Protein AF-A0AAW2USZ7-F1 (afdb_monomer)

Structure (mmCIF, N/CA/C/O backbone):
data_AF-A0AAW2USZ7-F1
#
_entry.id   AF-A0AAW2USZ7-F1
#
loop_
_atom_site.group_PDB
_atom_site.id
_atom_site.type_symbol
_atom_site.label_atom_id
_atom_site.label_alt_id
_atom_site.label_comp_id
_atom_site.label_asym_id
_atom_site.label_entity_id
_atom_site.label_seq_id
_atom_site.pdbx_PDB_ins_code
_atom_site.Cartn_x
_atom_site.Cartn_y
_atom_site.Cartn_z
_atom_site.occupancy
_atom_site.B_iso_or_equiv
_atom_site.auth_seq_id
_atom_site.auth_comp_id
_atom_site.auth_asym_id
_atom_site.auth_atom_id
_atom_site.pdbx_PDB_model_num
ATOM 1 N N . MET A 1 1 ? 4.502 7.042 11.585 1.00 79.38 1 MET A N 1
ATOM 2 C CA . MET A 1 1 ? 3.054 7.303 11.710 1.00 79.38 1 MET A CA 1
ATOM 3 C C . MET A 1 1 ? 2.670 8.506 10.874 1.00 79.38 1 MET A C 1
ATOM 5 O O . MET A 1 1 ? 2.044 8.289 9.854 1.00 79.38 1 MET A O 1
ATOM 9 N N . LYS A 1 2 ? 3.134 9.721 11.210 1.00 83.19 2 LYS A N 1
ATOM 10 C CA . LYS A 1 2 ? 2.806 10.945 10.459 1.00 83.19 2 LYS A CA 1
ATOM 11 C C . LYS A 1 2 ? 3.040 10.834 8.945 1.00 83.19 2 LYS A C 1
ATOM 13 O O . LYS A 1 2 ? 2.106 11.017 8.193 1.00 83.19 2 LYS A O 1
ATOM 18 N N . PHE A 1 3 ? 4.222 10.377 8.524 1.00 83.00 3 PHE A N 1
ATOM 19 C CA . PHE A 1 3 ? 4.525 10.164 7.100 1.00 83.00 3 PHE A CA 1
ATOM 20 C C . PHE A 1 3 ? 3.530 9.238 6.372 1.00 83.00 3 PHE A C 1
ATOM 22 O O . PHE A 1 3 ? 3.181 9.490 5.228 1.00 83.00 3 PHE A O 1
ATOM 29 N N . GLU A 1 4 ? 3.066 8.171 7.033 1.00 82.56 4 GLU A N 1
ATOM 30 C CA . GLU A 1 4 ? 2.089 7.245 6.442 1.00 82.56 4 GLU A CA 1
ATOM 31 C C . GLU A 1 4 ? 0.704 7.901 6.353 1.00 82.56 4 GLU A C 1
ATOM 33 O O . GLU A 1 4 ? 0.040 7.801 5.329 1.00 82.56 4 GLU A O 1
ATOM 38 N N . MET A 1 5 ? 0.291 8.616 7.406 1.00 85.69 5 MET A N 1
ATOM 39 C CA . MET A 1 5 ? -0.995 9.316 7.443 1.00 85.69 5 MET A CA 1
ATOM 40 C C . MET A 1 5 ? -1.053 10.453 6.416 1.00 85.69 5 MET A C 1
ATOM 42 O O . MET A 1 5 ? -2.039 10.583 5.698 1.00 85.69 5 MET A O 1
ATOM 46 N N . ASP A 1 6 ? 0.032 11.221 6.294 1.00 86.81 6 ASP A N 1
ATOM 47 C CA . ASP A 1 6 ? 0.179 12.280 5.295 1.00 86.81 6 ASP A CA 1
ATOM 48 C C . ASP A 1 6 ? 0.121 11.691 3.875 1.00 86.81 6 ASP A C 1
ATOM 50 O O . ASP A 1 6 ? -0.556 12.243 3.012 1.00 86.81 6 ASP A O 1
ATOM 54 N N . SER A 1 7 ? 0.765 10.537 3.640 1.00 83.88 7 SER A N 1
ATOM 55 C CA . SER A 1 7 ? 0.709 9.834 2.350 1.00 83.88 7 SER A CA 1
ATOM 56 C C . SER A 1 7 ? -0.694 9.320 2.015 1.00 83.88 7 SER A C 1
ATOM 58 O O . SER A 1 7 ? -1.082 9.335 0.850 1.00 83.88 7 SER A O 1
ATOM 60 N N . MET A 1 8 ? -1.454 8.845 3.005 1.00 84.56 8 MET A N 1
ATOM 61 C CA . MET A 1 8 ? -2.847 8.431 2.799 1.00 84.56 8 MET A CA 1
ATOM 62 C C . MET A 1 8 ? -3.748 9.633 2.507 1.00 84.56 8 MET A C 1
ATOM 64 O O . MET A 1 8 ? -4.604 9.551 1.628 1.00 84.56 8 MET A O 1
ATOM 68 N N . GLY A 1 9 ? -3.517 10.754 3.195 1.00 84.06 9 GLY A N 1
ATOM 69 C CA . GLY A 1 9 ? -4.220 12.010 2.950 1.00 84.06 9 GLY A CA 1
ATOM 70 C C . GLY A 1 9 ? -3.941 12.575 1.557 1.00 84.06 9 GLY A C 1
ATOM 71 O O . GLY A 1 9 ? -4.877 12.926 0.847 1.00 84.06 9 GLY A O 1
ATOM 72 N N . SER A 1 10 ? -2.677 12.602 1.116 1.00 85.75 10 SER A N 1
ATOM 73 C CA . SER A 1 10 ? -2.318 13.107 -0.218 1.00 85.75 10 SER A CA 1
ATOM 74 C C . SER A 1 10 ? -2.900 12.255 -1.346 1.00 85.75 10 SER A C 1
ATOM 76 O O . SER A 1 10 ? -3.299 12.787 -2.380 1.00 85.75 10 SER A O 1
ATOM 78 N N . ASN A 1 11 ? -2.973 10.940 -1.134 1.00 83.31 11 ASN A N 1
ATOM 79 C CA . ASN A 1 11 ? -3.511 9.992 -2.106 1.00 83.31 11 ASN A CA 1
ATOM 80 C C . ASN A 1 11 ? -5.038 9.827 -2.003 1.00 83.31 11 ASN A C 1
ATOM 82 O O . ASN A 1 11 ? -5.588 9.012 -2.731 1.00 83.31 11 ASN A O 1
ATOM 86 N N . HIS A 1 12 ? -5.717 10.582 -1.127 1.00 83.88 12 HIS A N 1
ATOM 87 C CA . HIS A 1 12 ? -7.174 10.526 -0.935 1.00 83.88 12 HIS A CA 1
ATOM 88 C C . HIS A 1 12 ? -7.699 9.093 -0.721 1.00 83.88 12 HIS A C 1
ATOM 90 O O . HIS A 1 12 ? -8.742 8.714 -1.242 1.00 83.88 12 HIS A O 1
ATOM 96 N N . VAL A 1 13 ? -6.956 8.290 0.050 1.00 82.94 13 VAL A N 1
ATOM 97 C CA . VAL A 1 13 ? -7.190 6.839 0.194 1.00 82.94 13 VAL A CA 1
ATOM 98 C C . VAL A 1 13 ? -8.522 6.525 0.880 1.00 82.94 13 VAL A C 1
ATOM 100 O O . VAL A 1 13 ? -9.115 5.484 0.626 1.00 82.94 13 VAL A O 1
ATOM 103 N N . TRP A 1 14 ? -8.986 7.394 1.778 1.00 85.75 14 TRP A N 1
ATOM 104 C CA . TRP A 1 14 ? -10.221 7.200 2.535 1.00 85.75 14 TRP A CA 1
ATOM 105 C C . TRP A 1 14 ? -10.845 8.545 2.908 1.00 85.75 14 TRP A C 1
ATOM 107 O O . TRP A 1 14 ? -10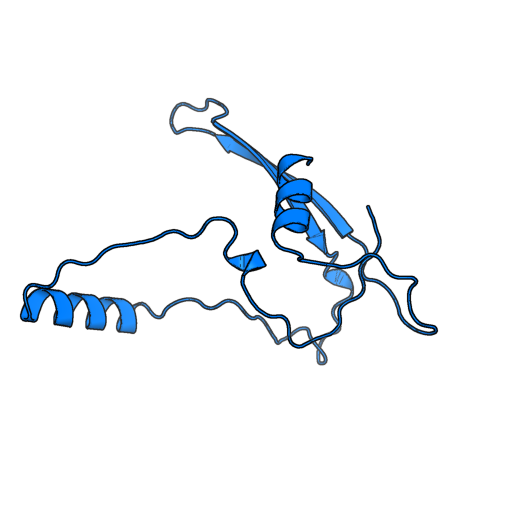.170 9.575 2.949 1.00 85.75 14 TRP A O 1
ATOM 117 N N . THR A 1 15 ? -12.142 8.520 3.214 1.00 86.31 15 THR A N 1
ATOM 118 C CA . THR A 1 15 ? -12.890 9.674 3.728 1.00 86.31 15 THR A CA 1
ATOM 119 C C . THR A 1 15 ? -13.453 9.332 5.101 1.00 86.31 15 THR A C 1
ATOM 121 O O . THR A 1 15 ? -13.945 8.225 5.307 1.00 86.31 15 THR A O 1
ATOM 124 N N . LEU A 1 16 ? -13.366 10.265 6.053 1.00 88.50 16 LEU A N 1
ATOM 125 C CA . LEU A 1 16 ? -13.978 10.082 7.367 1.00 88.50 16 LEU A CA 1
ATOM 126 C C . LEU A 1 16 ? -15.495 10.254 7.246 1.00 88.50 16 LEU A C 1
ATOM 128 O O . LEU A 1 16 ? -15.957 11.319 6.838 1.00 88.50 16 LEU A O 1
ATOM 132 N N . VAL A 1 17 ? -16.250 9.220 7.606 1.00 89.50 17 VAL A N 1
ATOM 133 C CA . VAL A 1 17 ? -17.716 9.206 7.550 1.00 89.50 17 VAL A CA 1
ATOM 134 C C . VAL A 1 17 ? -18.282 8.563 8.811 1.00 89.50 17 VAL A C 1
ATOM 136 O O . VAL A 1 17 ? 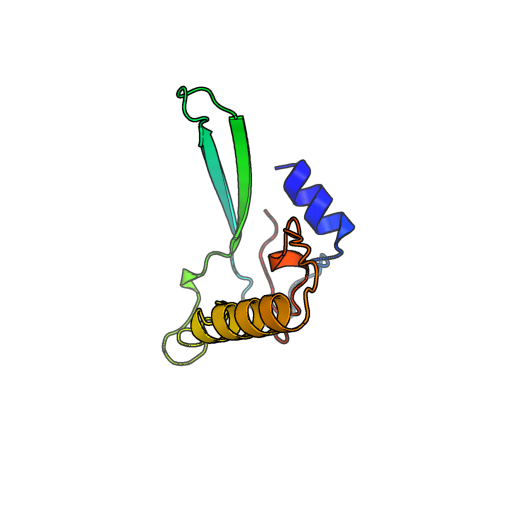-17.639 7.700 9.412 1.00 89.50 17 VAL A O 1
ATOM 139 N N . ASP A 1 18 ? -19.493 8.961 9.196 1.00 87.81 18 ASP A N 1
ATOM 140 C CA . ASP A 1 18 ? -20.246 8.215 10.200 1.00 87.81 18 ASP A CA 1
ATOM 141 C C . ASP A 1 18 ? -20.652 6.851 9.618 1.00 87.81 18 ASP A C 1
ATOM 143 O O . ASP A 1 18 ? -21.118 6.784 8.474 1.00 87.81 18 ASP A O 1
ATOM 147 N N . PRO A 1 19 ? -20.477 5.749 10.367 1.00 82.50 19 PRO A N 1
ATOM 148 C CA . PRO A 1 19 ? -20.773 4.423 9.853 1.00 82.50 19 PRO A CA 1
ATOM 149 C C . PRO A 1 19 ? -22.281 4.279 9.574 1.00 82.50 19 PRO A C 1
ATOM 151 O O . PRO A 1 19 ? -23.099 4.600 10.444 1.00 82.50 19 PRO A O 1
ATOM 154 N N . PRO A 1 20 ? -22.675 3.754 8.398 1.00 85.06 20 PRO A N 1
ATOM 155 C CA . PRO A 1 20 ? -24.072 3.473 8.097 1.00 85.06 20 PRO A CA 1
ATOM 156 C C . PRO A 1 20 ? -24.687 2.493 9.103 1.00 85.06 20 PRO A C 1
ATOM 158 O O . PRO A 1 20 ? -24.015 1.620 9.662 1.00 85.06 20 PRO A O 1
ATOM 161 N N . ILE A 1 21 ? -25.998 2.610 9.317 1.00 86.62 21 ILE A N 1
ATOM 162 C CA . ILE A 1 21 ? -26.731 1.727 10.230 1.00 86.62 21 ILE A CA 1
ATOM 163 C C . ILE A 1 21 ? -26.618 0.278 9.737 1.00 86.62 21 ILE A C 1
ATOM 165 O O . ILE A 1 21 ? -27.029 -0.044 8.627 1.00 86.62 21 ILE A O 1
ATOM 169 N N . GLY A 1 22 ? -26.102 -0.605 10.596 1.00 83.06 22 GLY A N 1
ATOM 170 C CA . GLY A 1 22 ? -25.951 -2.037 10.309 1.00 83.06 22 GLY A CA 1
ATOM 171 C C . GLY A 1 22 ? -24.558 -2.447 9.825 1.00 83.06 22 GLY A C 1
ATOM 172 O O . GLY A 1 22 ? -24.266 -3.644 9.791 1.00 83.06 22 GLY A O 1
ATOM 173 N N . THR A 1 23 ? -23.678 -1.489 9.537 1.00 82.12 23 THR A N 1
ATOM 174 C CA . THR A 1 23 ? -22.286 -1.764 9.177 1.00 82.12 23 THR A CA 1
ATOM 175 C C . THR A 1 23 ? -21.472 -2.148 10.411 1.00 82.12 23 THR A C 1
ATOM 177 O O . THR A 1 23 ? -21.626 -1.573 11.489 1.00 82.12 23 THR A O 1
ATOM 180 N N . ARG A 1 24 ? -20.576 -3.129 10.261 1.00 83.31 24 ARG A N 1
ATOM 181 C CA . ARG A 1 24 ? -19.560 -3.467 11.267 1.00 83.31 24 ARG A CA 1
ATOM 182 C C . ARG A 1 24 ? -18.191 -3.038 10.743 1.00 83.31 24 ARG A C 1
ATOM 184 O O . ARG A 1 24 ? -17.636 -3.771 9.926 1.00 83.31 24 ARG A O 1
ATOM 191 N N . PRO A 1 25 ? -17.660 -1.885 11.180 1.00 85.94 25 PRO A N 1
ATOM 192 C CA . PRO A 1 25 ? -16.348 -1.439 10.745 1.00 85.94 25 PRO A CA 1
ATOM 193 C C . PRO A 1 25 ? -15.259 -2.449 11.117 1.00 85.94 25 PRO A C 1
ATOM 195 O O . PRO A 1 25 ? -15.318 -3.122 12.152 1.00 85.94 25 PRO A O 1
ATOM 198 N N . ILE A 1 26 ? -14.252 -2.558 10.260 1.00 87.25 26 ILE A N 1
ATOM 199 C CA . ILE A 1 26 ? -13.078 -3.388 10.497 1.00 87.25 26 ILE A CA 1
ATOM 200 C C . ILE A 1 26 ? -12.137 -2.614 11.417 1.00 87.25 26 ILE A C 1
ATOM 202 O O . ILE A 1 26 ? -11.715 -1.501 11.111 1.00 87.25 26 ILE A O 1
ATOM 206 N N . GLY A 1 27 ? -11.756 -3.207 12.544 1.00 87.44 27 GLY A N 1
ATOM 207 C CA . GLY A 1 27 ? -10.754 -2.587 13.404 1.00 87.44 27 GLY A CA 1
ATOM 208 C C . GLY A 1 27 ? -9.394 -2.501 12.704 1.00 87.44 27 GLY A C 1
ATOM 209 O O . GLY A 1 27 ? -9.053 -3.332 11.867 1.00 87.44 27 GLY A O 1
ATOM 210 N N . CYS A 1 28 ? -8.548 -1.557 13.095 1.00 88.81 28 CYS A N 1
ATOM 211 C CA . CYS A 1 28 ? -7.207 -1.402 12.528 1.00 88.81 28 CYS A CA 1
ATOM 212 C C . CYS A 1 28 ? -6.123 -1.414 13.613 1.00 88.81 28 CYS A C 1
ATOM 214 O O . CYS A 1 28 ? -6.403 -1.364 14.816 1.00 88.81 28 CYS A O 1
ATOM 216 N N . LYS A 1 29 ? -4.862 -1.585 13.208 1.00 89.44 29 LYS A N 1
ATOM 217 C CA . LYS A 1 29 ? -3.707 -1.478 14.108 1.00 89.44 29 LYS A CA 1
ATOM 218 C C . LYS A 1 29 ? -2.474 -0.957 13.385 1.00 89.44 29 LYS A C 1
ATOM 220 O O . LYS A 1 29 ? -2.262 -1.231 12.204 1.00 89.44 29 LYS A O 1
ATOM 225 N N . TRP A 1 30 ? -1.599 -0.302 14.138 1.00 89.56 30 TRP A N 1
ATOM 226 C CA . TRP A 1 30 ? -0.268 0.040 13.657 1.00 89.56 30 TRP A CA 1
ATOM 227 C C . TRP A 1 30 ? 0.687 -1.149 13.749 1.00 89.56 30 TRP A C 1
ATOM 229 O O . TRP A 1 30 ? 0.803 -1.803 14.787 1.00 89.56 30 TRP A O 1
ATOM 239 N N . VAL A 1 31 ? 1.418 -1.394 12.665 1.00 88.06 31 VAL A N 1
ATOM 240 C CA . VAL A 1 31 ? 2.515 -2.361 12.601 1.00 88.06 31 VAL A CA 1
ATOM 241 C C . VAL A 1 31 ? 3.818 -1.613 12.365 1.00 88.06 31 VAL A C 1
ATOM 243 O O . VAL A 1 31 ? 3.974 -0.889 11.379 1.00 88.06 31 VAL A O 1
ATOM 246 N N . TYR A 1 32 ? 4.778 -1.827 13.259 1.00 88.31 32 TYR A N 1
ATOM 247 C CA . TYR A 1 32 ? 6.098 -1.211 13.192 1.00 88.31 32 TYR A CA 1
ATOM 248 C C . TYR A 1 32 ? 7.134 -2.226 12.728 1.00 88.31 32 TYR A C 1
ATOM 250 O O . TYR A 1 32 ? 7.172 -3.361 13.201 1.00 88.31 32 TYR A O 1
ATOM 258 N N . LYS A 1 33 ? 8.006 -1.815 11.808 1.00 87.81 33 LYS A N 1
ATOM 259 C CA . LYS A 1 33 ? 9.130 -2.625 11.339 1.00 87.81 33 LYS A CA 1
ATOM 260 C C . LYS A 1 33 ? 10.386 -1.775 11.260 1.00 87.81 33 LYS A C 1
ATOM 262 O O . LYS A 1 33 ? 10.399 -0.734 10.607 1.00 87.81 33 LYS A O 1
ATOM 267 N N . ARG A 1 34 ? 11.459 -2.261 11.878 1.00 88.25 34 ARG A N 1
ATOM 268 C CA . ARG A 1 34 ? 12.808 -1.717 11.700 1.00 88.25 34 ARG A CA 1
ATOM 269 C C . ARG A 1 34 ? 13.423 -2.365 10.465 1.00 88.25 34 ARG A C 1
ATOM 271 O O . ARG A 1 34 ? 13.398 -3.590 10.345 1.00 88.25 34 ARG A O 1
ATOM 278 N N . LYS A 1 35 ? 13.905 -1.557 9.524 1.00 83.19 35 LYS A N 1
ATOM 279 C CA . LYS A 1 35 ? 14.765 -2.019 8.434 1.00 83.19 35 LYS A CA 1
ATOM 280 C C . LYS A 1 35 ? 16.205 -1.729 8.825 1.00 83.19 35 LYS A C 1
ATOM 282 O O . LYS A 1 35 ? 16.528 -0.574 9.089 1.00 83.19 35 LYS A O 1
ATOM 287 N N . LEU A 1 36 ? 17.000 -2.787 8.869 1.00 88.81 36 LEU A N 1
ATOM 288 C CA . LEU A 1 36 ? 18.436 -2.721 9.092 1.00 88.81 36 LEU A CA 1
ATOM 289 C C . LEU A 1 36 ? 19.144 -2.648 7.735 1.00 88.81 36 LEU A C 1
ATOM 291 O O . LEU A 1 36 ? 18.628 -3.181 6.747 1.00 88.81 36 LEU A O 1
ATOM 295 N N . GLU A 1 37 ? 20.274 -1.961 7.695 1.00 83.19 37 GLU A N 1
ATOM 296 C CA . GLU A 1 37 ? 21.267 -2.070 6.630 1.00 83.19 37 GLU A CA 1
ATOM 297 C C . GLU A 1 37 ? 22.068 -3.376 6.774 1.00 83.19 37 GLU A C 1
ATOM 299 O O . GLU A 1 37 ? 21.943 -4.109 7.759 1.00 83.19 37 GLU A O 1
ATOM 304 N N . THR A 1 38 ? 22.894 -3.682 5.772 1.00 83.44 38 THR A N 1
ATOM 305 C CA . THR A 1 38 ? 23.754 -4.877 5.745 1.00 83.44 38 THR A CA 1
ATOM 306 C C . THR A 1 38 ? 24.789 -4.898 6.878 1.00 83.44 38 THR A C 1
ATOM 308 O O . THR A 1 38 ? 25.216 -5.970 7.294 1.00 83.44 38 THR A O 1
ATOM 311 N N . ASP A 1 39 ? 25.175 -3.728 7.389 1.00 86.62 39 ASP A N 1
ATOM 312 C CA . ASP A 1 39 ? 26.090 -3.541 8.524 1.00 86.62 39 ASP A CA 1
ATOM 313 C C . ASP A 1 39 ? 25.398 -3.653 9.899 1.00 86.62 39 ASP A C 1
ATOM 315 O O . ASP A 1 39 ? 26.064 -3.631 10.932 1.00 86.62 39 ASP A O 1
ATOM 319 N N . GLY A 1 40 ? 24.072 -3.828 9.923 1.00 80.75 40 GLY A N 1
ATOM 320 C CA . GLY A 1 40 ? 23.277 -3.930 11.145 1.00 80.75 40 GLY A CA 1
ATOM 321 C C . GLY A 1 40 ? 22.756 -2.595 11.682 1.00 80.75 40 GLY A C 1
ATOM 322 O O . GLY A 1 40 ? 21.984 -2.611 12.644 1.00 80.75 40 GLY A O 1
ATOM 323 N N . GLU A 1 41 ? 23.089 -1.462 11.057 1.00 85.81 41 GLU A N 1
ATOM 324 C CA . GLU A 1 41 ? 22.575 -0.148 11.452 1.00 85.81 41 GLU A CA 1
ATOM 325 C C . GLU A 1 41 ? 21.113 0.048 11.039 1.00 85.81 41 GLU A C 1
ATOM 327 O O . GLU A 1 41 ? 20.617 -0.510 10.054 1.00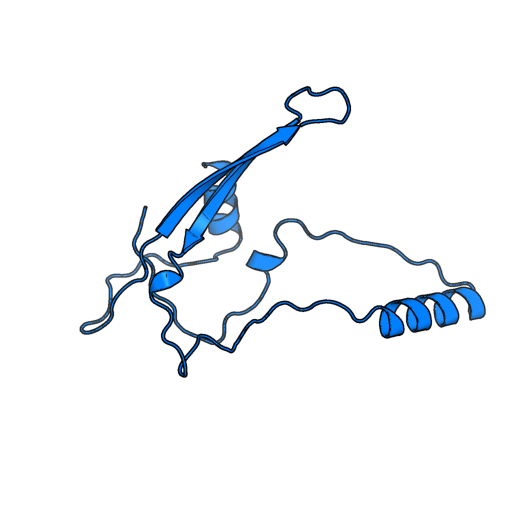 85.81 41 GLU A O 1
ATOM 332 N N . ILE A 1 42 ? 20.369 0.855 11.800 1.00 84.50 42 ILE A N 1
ATOM 333 C CA . ILE A 1 42 ? 18.951 1.090 11.500 1.00 84.50 42 ILE A CA 1
ATOM 334 C C . ILE A 1 42 ? 18.823 2.090 10.347 1.00 84.50 42 ILE A C 1
ATOM 336 O O . ILE A 1 42 ? 18.864 3.300 10.550 1.00 84.50 42 ILE A O 1
ATOM 340 N N . LYS A 1 43 ? 18.532 1.584 9.144 1.00 85.62 43 LYS A N 1
ATOM 341 C CA . LYS A 1 43 ? 18.220 2.407 7.963 1.00 85.62 43 LYS A CA 1
ATOM 342 C C . LYS A 1 43 ? 16.943 3.220 8.130 1.00 85.62 43 LYS A C 1
ATOM 344 O O . LYS A 1 43 ? 16.845 4.375 7.720 1.00 85.62 43 LYS A O 1
ATOM 349 N N . THR A 1 44 ? 15.869 2.564 8.573 1.00 82.44 44 THR A N 1
ATOM 350 C CA . THR A 1 44 ? 14.524 3.155 8.517 1.00 82.44 44 THR A CA 1
ATOM 351 C C . THR A 1 44 ? 13.566 2.492 9.495 1.00 82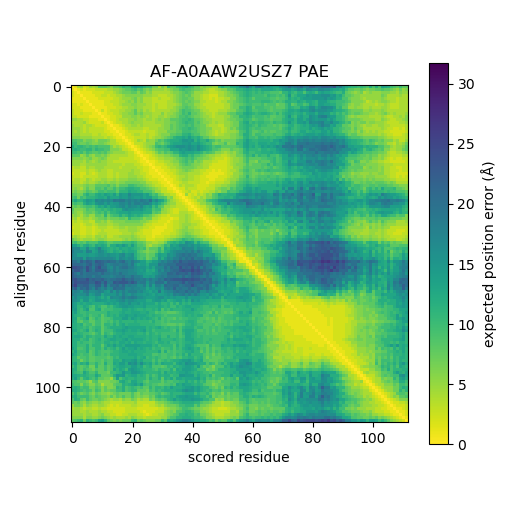.44 44 THR A C 1
ATOM 353 O O . THR A 1 44 ? 13.443 1.265 9.544 1.00 82.44 44 THR A O 1
ATOM 356 N N . PHE A 1 45 ? 12.780 3.314 10.188 1.00 84.50 45 PHE A N 1
ATOM 357 C CA . PHE A 1 45 ? 11.588 2.880 10.911 1.00 84.50 45 PHE A CA 1
ATOM 358 C C . PHE A 1 45 ? 10.368 2.977 9.992 1.00 84.50 45 PHE A C 1
ATOM 360 O O . PHE A 1 45 ? 9.970 4.066 9.583 1.00 84.50 45 PHE A O 1
ATOM 367 N N . LYS A 1 46 ? 9.761 1.838 9.654 1.00 84.50 46 LYS A N 1
ATOM 368 C CA . LYS A 1 46 ? 8.498 1.785 8.910 1.00 84.50 46 LYS A CA 1
ATOM 369 C C . LYS A 1 46 ? 7.336 1.602 9.878 1.00 84.50 46 LYS A C 1
ATOM 371 O O . LYS A 1 46 ? 7.380 0.713 10.724 1.00 84.50 46 LYS A O 1
ATOM 376 N N . ALA A 1 47 ? 6.295 2.408 9.716 1.00 88.00 47 ALA A N 1
ATOM 377 C CA . ALA A 1 47 ? 5.005 2.234 10.373 1.00 88.00 47 ALA A CA 1
ATOM 378 C C . ALA A 1 47 ? 3.956 2.044 9.280 1.00 88.00 47 ALA A C 1
ATOM 380 O O . ALA A 1 47 ? 3.973 2.801 8.316 1.00 88.00 47 ALA A O 1
ATOM 381 N N . ARG A 1 48 ? 3.088 1.047 9.423 1.00 86.56 48 ARG A N 1
ATOM 382 C CA . ARG A 1 48 ? 1.973 0.798 8.503 1.00 86.56 48 ARG A CA 1
ATOM 383 C C . ARG A 1 48 ? 0.684 0.679 9.283 1.00 86.56 48 ARG A C 1
ATOM 385 O O . ARG A 1 48 ? 0.682 0.030 10.332 1.00 86.56 48 ARG A O 1
ATOM 392 N N . LEU A 1 49 ? -0.377 1.273 8.759 1.00 86.69 49 LEU A N 1
ATOM 393 C CA . LEU A 1 49 ? -1.722 1.036 9.252 1.00 86.69 49 LEU A CA 1
ATOM 394 C C . LEU A 1 49 ? -2.279 -0.199 8.546 1.00 86.69 49 L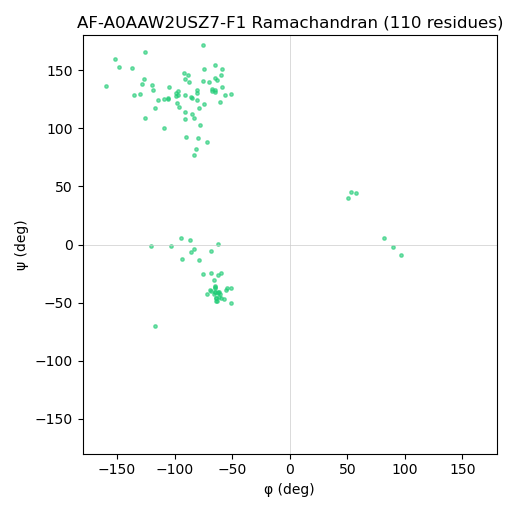EU A C 1
ATOM 396 O O . LEU A 1 49 ? -2.206 -0.294 7.325 1.00 86.69 49 LEU A O 1
ATOM 400 N N . VAL A 1 50 ? -2.753 -1.176 9.314 1.00 84.94 50 VAL A N 1
ATOM 401 C CA . VAL A 1 50 ? -3.207 -2.463 8.778 1.00 84.94 50 VAL A CA 1
ATOM 402 C C . VAL A 1 50 ? -4.583 -2.788 9.345 1.00 84.94 50 VAL A C 1
ATOM 404 O O . VAL A 1 50 ? -4.776 -2.747 10.565 1.00 84.94 50 VAL A O 1
ATOM 407 N N . ALA A 1 51 ? -5.521 -3.135 8.463 1.00 85.94 51 ALA A N 1
ATOM 408 C CA . ALA A 1 51 ? -6.831 -3.644 8.842 1.00 85.94 51 ALA A CA 1
ATOM 409 C C . ALA A 1 51 ? -6.700 -5.001 9.554 1.00 85.94 51 ALA A C 1
ATOM 411 O O . ALA A 1 51 ? -5.843 -5.835 9.243 1.00 85.94 51 ALA A O 1
ATOM 412 N N . LYS A 1 52 ? -7.542 -5.236 10.553 1.00 84.56 52 LYS A N 1
ATOM 413 C CA . LYS A 1 52 ? -7.569 -6.482 11.312 1.00 84.56 52 LYS A CA 1
ATOM 414 C C . LYS A 1 52 ? -8.362 -7.539 10.537 1.00 84.56 52 LYS A C 1
ATOM 416 O O . LYS A 1 52 ? -9.521 -7.790 10.831 1.00 84.56 52 LYS A O 1
ATOM 421 N N . GLY A 1 53 ? -7.700 -8.196 9.585 1.00 72.44 53 GLY A N 1
ATOM 422 C CA . GLY A 1 53 ? -8.310 -9.163 8.657 1.00 72.44 53 GLY A CA 1
ATOM 423 C C . GLY A 1 53 ? -8.936 -10.427 9.270 1.00 72.44 53 GLY A C 1
ATOM 424 O O . GLY A 1 53 ? -9.487 -11.235 8.539 1.00 72.44 53 GLY A O 1
ATOM 425 N N . TYR A 1 54 ? -8.920 -10.614 10.596 1.00 68.06 54 TYR A N 1
ATOM 426 C CA . TYR A 1 54 ? -9.612 -11.741 11.244 1.00 68.06 54 TYR A CA 1
ATOM 427 C C . TYR A 1 54 ? -11.147 -11.646 11.160 1.00 68.06 54 TYR A C 1
ATOM 429 O O . TYR A 1 54 ? -11.844 -12.550 11.615 1.00 68.06 54 TYR A O 1
ATOM 437 N N . THR A 1 55 ? -11.683 -10.540 10.640 1.00 64.75 55 THR A N 1
ATOM 438 C CA . THR A 1 55 ? -13.109 -10.376 10.342 1.00 64.75 55 THR A CA 1
ATOM 439 C C . THR A 1 55 ? -13.53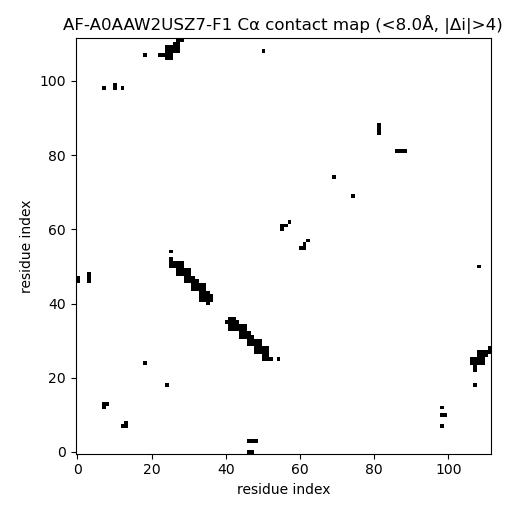0 -11.050 9.034 1.00 64.75 55 THR A C 1
ATOM 441 O O . THR A 1 55 ? -14.732 -11.214 8.830 1.00 64.75 55 THR A O 1
ATOM 444 N N . GLN A 1 56 ? -12.578 -11.466 8.186 1.00 64.69 56 GLN A N 1
ATOM 445 C CA . GLN A 1 56 ? -12.857 -12.178 6.937 1.00 64.69 56 GLN A CA 1
ATOM 446 C C . GLN A 1 56 ? -13.483 -13.545 7.224 1.00 64.69 56 GLN A C 1
ATOM 448 O O . GLN A 1 56 ? -12.997 -14.313 8.061 1.00 64.69 56 GLN A O 1
ATOM 453 N N . ARG A 1 57 ? -14.582 -13.853 6.529 1.00 62.22 57 ARG A N 1
ATOM 454 C CA . ARG A 1 57 ? -15.317 -15.114 6.696 1.00 62.22 57 ARG A CA 1
ATOM 455 C C . ARG A 1 57 ? -14.924 -16.120 5.608 1.00 62.22 57 ARG A C 1
ATOM 457 O O . ARG A 1 57 ? -15.033 -15.784 4.426 1.00 62.22 57 ARG A O 1
ATOM 464 N N . PRO A 1 58 ? -14.528 -17.355 5.976 1.00 56.97 58 PRO A N 1
ATOM 465 C CA . PRO A 1 58 ? -14.361 -18.451 5.022 1.00 56.97 58 PRO A CA 1
ATOM 466 C C . PRO A 1 58 ? -15.610 -18.624 4.144 1.00 56.97 58 PRO A C 1
ATOM 468 O O . PRO A 1 58 ? -16.718 -18.684 4.675 1.00 56.97 58 PRO A O 1
ATOM 471 N N . GLY A 1 59 ? -15.432 -18.685 2.820 1.00 59.75 59 GLY A N 1
ATOM 472 C CA . GLY A 1 59 ? -16.526 -18.836 1.847 1.00 59.75 59 GLY A CA 1
ATOM 473 C C . GLY A 1 59 ? -17.281 -17.554 1.466 1.00 59.75 59 GLY A C 1
ATOM 474 O O . GLY A 1 59 ? -18.277 -17.652 0.756 1.00 59.75 59 GLY A O 1
ATOM 475 N N . VAL A 1 60 ? -16.838 -16.380 1.935 1.00 66.38 60 VAL A N 1
ATOM 476 C CA . VAL A 1 60 ? -17.342 -15.070 1.478 1.00 66.38 60 VAL A CA 1
ATOM 477 C C . VAL A 1 60 ? -16.208 -14.290 0.809 1.00 66.38 60 VAL A C 1
ATOM 479 O O . VAL A 1 60 ? -16.179 -14.202 -0.406 1.00 66.38 60 VAL A O 1
ATOM 482 N N . GLU A 1 61 ? -15.223 -13.835 1.590 1.00 58.41 61 GLU A N 1
ATOM 483 C CA . GLU A 1 61 ? -14.114 -12.967 1.128 1.00 58.41 61 GLU A CA 1
ATOM 484 C C . GLU A 1 61 ? -12.730 -13.612 1.355 1.00 58.41 61 GLU A C 1
ATOM 486 O O . GLU A 1 61 ? -11.688 -13.033 1.072 1.00 58.41 61 GLU A O 1
ATOM 491 N N . PHE A 1 62 ? -12.686 -14.811 1.946 1.00 56.88 62 PHE A N 1
ATOM 492 C CA . PHE A 1 62 ? -11.437 -15.425 2.418 1.00 56.88 62 PHE A CA 1
ATOM 493 C C . PHE A 1 62 ? -10.558 -16.004 1.298 1.00 56.88 62 PHE A C 1
ATOM 495 O O . PHE A 1 62 ? -9.351 -16.146 1.481 1.00 56.88 62 PHE A O 1
ATOM 502 N N . GLU A 1 63 ? -11.144 -16.375 0.157 1.00 54.41 63 GLU A N 1
ATOM 503 C CA . GLU A 1 63 ? -10.408 -16.977 -0.968 1.00 54.41 63 GLU A CA 1
ATOM 504 C C . GLU A 1 63 ? -9.952 -15.943 -2.009 1.00 54.41 63 GLU A C 1
ATOM 506 O O . GLU A 1 63 ? -9.086 -16.234 -2.836 1.00 54.41 63 GLU A O 1
ATOM 511 N N . GLU A 1 64 ? -10.457 -14.712 -1.933 1.00 55.75 64 GLU A N 1
ATOM 512 C CA . GLU A 1 64 ? -10.104 -13.627 -2.845 1.00 55.75 64 GLU A CA 1
ATOM 513 C C . GLU A 1 64 ? -8.800 -12.949 -2.406 1.00 55.75 64 GLU A C 1
ATOM 515 O O . GLU A 1 64 ? -8.756 -11.883 -1.797 1.00 55.75 64 GLU A O 1
ATOM 520 N N . THR A 1 65 ? -7.676 -13.609 -2.692 1.00 52.59 65 THR A N 1
ATOM 521 C CA . THR A 1 65 ? -6.347 -13.025 -2.471 1.00 52.59 65 THR A CA 1
ATOM 522 C C . THR A 1 65 ? -5.892 -12.274 -3.721 1.00 52.59 65 THR A C 1
ATOM 524 O O . THR A 1 65 ? -5.254 -12.845 -4.607 1.00 52.59 65 THR A O 1
ATOM 527 N N . TYR A 1 66 ? -6.170 -10.971 -3.784 1.00 54.03 66 TYR A N 1
ATOM 528 C CA . TYR A 1 66 ? -5.649 -10.096 -4.836 1.00 54.03 66 TYR A CA 1
ATOM 529 C C . TYR A 1 66 ? -4.202 -9.694 -4.526 1.00 54.03 66 TYR A C 1
ATOM 531 O O . TYR A 1 66 ? -3.918 -8.716 -3.837 1.00 54.03 66 TYR A O 1
ATOM 539 N N . SER A 1 67 ? -3.247 -10.472 -5.032 1.00 57.53 67 SER A N 1
ATOM 540 C CA . SER A 1 67 ? -1.867 -10.010 -5.175 1.00 57.53 67 SER A CA 1
ATOM 541 C C . SER A 1 67 ? -1.441 -10.198 -6.628 1.00 57.53 67 SER A C 1
ATOM 543 O O . SER A 1 67 ? -1.264 -11.341 -7.060 1.00 57.53 67 SER A O 1
ATOM 545 N N . PRO A 1 68 ? -1.280 -9.113 -7.408 1.00 57.59 68 PRO A N 1
ATOM 546 C CA . PRO A 1 68 ? -0.810 -9.213 -8.780 1.00 57.59 68 PRO A CA 1
ATOM 547 C C . PRO A 1 68 ? 0.680 -9.567 -8.771 1.00 57.59 68 PRO A C 1
ATOM 549 O O . PRO A 1 68 ? 1.558 -8.706 -8.768 1.00 57.59 68 PRO A O 1
ATOM 552 N N . MET A 1 69 ? 0.987 -10.862 -8.738 1.00 65.31 69 MET A N 1
ATOM 553 C CA . MET A 1 69 ? 2.340 -11.344 -8.974 1.00 65.31 69 MET A CA 1
ATOM 554 C C . MET A 1 69 ? 2.535 -11.484 -10.482 1.00 65.31 69 MET A C 1
ATOM 556 O O . MET A 1 69 ? 1.907 -12.325 -11.126 1.00 65.31 69 MET A O 1
ATOM 560 N N . ALA A 1 70 ? 3.402 -10.650 -11.057 1.00 75.31 70 ALA A N 1
ATOM 561 C CA . ALA A 1 70 ? 3.784 -10.792 -12.455 1.00 75.31 70 ALA A CA 1
ATOM 562 C C . ALA A 1 70 ? 4.351 -12.200 -12.696 1.00 75.31 70 ALA A C 1
ATOM 564 O O . ALA A 1 70 ? 5.246 -12.647 -11.975 1.00 75.31 70 ALA A O 1
ATOM 565 N N . MET A 1 71 ? 3.837 -12.899 -13.713 1.00 85.31 71 MET A N 1
ATOM 566 C CA . MET A 1 71 ? 4.357 -14.218 -14.068 1.00 85.31 71 MET A CA 1
ATOM 567 C C . MET A 1 71 ? 5.782 -14.088 -14.607 1.00 85.31 71 MET A C 1
ATOM 569 O O . MET A 1 71 ? 6.061 -13.302 -15.517 1.00 85.31 71 MET A O 1
ATOM 573 N N . ASP A 1 72 ? 6.673 -14.923 -14.087 1.00 86.50 72 ASP A N 1
ATOM 574 C CA . ASP A 1 72 ? 8.071 -15.030 -14.500 1.00 86.50 72 ASP A CA 1
ATOM 575 C C . ASP A 1 72 ? 8.222 -15.280 -16.011 1.00 86.50 72 ASP A C 1
ATOM 577 O O . ASP A 1 72 ? 9.099 -14.703 -16.658 1.00 86.50 72 ASP A O 1
ATOM 581 N N . LYS A 1 73 ? 7.325 -16.080 -16.597 1.00 91.69 73 LYS A N 1
ATOM 582 C CA . LYS A 1 73 ? 7.256 -16.323 -18.047 1.00 91.69 73 LYS A CA 1
ATOM 583 C C . LYS A 1 73 ? 7.031 -15.036 -18.840 1.00 91.69 73 LYS A C 1
ATOM 585 O O . LYS A 1 73 ? 7.736 -14.807 -19.819 1.00 91.69 73 LYS A O 1
ATOM 590 N N . SER A 1 74 ? 6.101 -14.186 -18.408 1.00 91.25 74 SER A N 1
ATOM 591 C CA . SER A 1 74 ? 5.787 -12.926 -19.092 1.00 91.25 74 SER A CA 1
ATOM 592 C C . SER A 1 74 ? 6.968 -11.959 -19.054 1.00 91.25 74 SER A C 1
ATOM 594 O O . SER A 1 74 ? 7.297 -11.357 -20.073 1.00 91.25 74 SER A O 1
ATOM 596 N N . ILE A 1 75 ? 7.665 -11.874 -17.914 1.00 91.44 75 ILE A N 1
ATOM 597 C CA . ILE A 1 75 ? 8.877 -11.051 -17.782 1.00 91.44 75 ILE A CA 1
ATOM 598 C C . ILE A 1 75 ? 9.964 -11.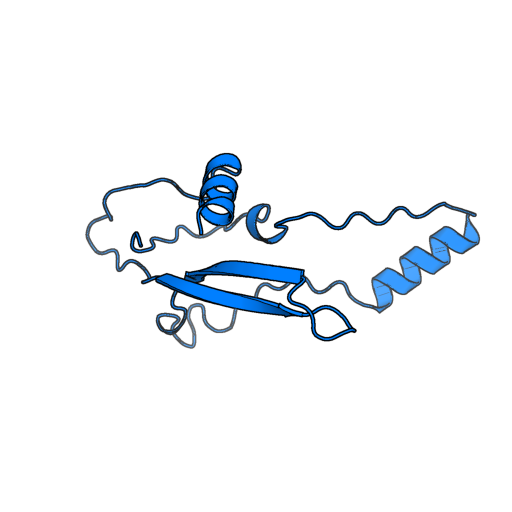547 -18.744 1.00 91.44 75 ILE A C 1
ATOM 600 O O . ILE A 1 75 ? 10.561 -10.748 -19.459 1.00 91.44 75 ILE A O 1
ATOM 604 N N . ARG A 1 76 ? 10.199 -12.864 -18.825 1.00 94.38 76 ARG A N 1
ATOM 605 C CA . ARG A 1 76 ? 11.195 -13.438 -19.751 1.00 94.38 76 ARG A CA 1
ATOM 606 C C . ARG A 1 76 ? 10.872 -13.149 -21.216 1.00 94.38 76 ARG A C 1
ATOM 608 O O . ARG A 1 76 ? 11.785 -12.842 -21.974 1.00 94.38 76 ARG A O 1
ATOM 615 N N . ILE A 1 77 ? 9.598 -13.233 -21.604 1.00 95.44 77 ILE A N 1
ATOM 616 C CA . ILE A 1 77 ? 9.155 -12.906 -22.968 1.00 95.44 77 ILE A CA 1
ATOM 617 C C . ILE A 1 77 ? 9.407 -11.424 -23.266 1.00 95.44 77 ILE A C 1
ATOM 619 O O . ILE A 1 77 ? 9.983 -11.111 -24.304 1.00 95.44 77 ILE A O 1
ATOM 623 N N . LEU A 1 78 ? 9.044 -10.524 -22.346 1.00 94.69 78 LEU A N 1
ATOM 624 C CA . LEU A 1 78 ? 9.295 -9.087 -22.489 1.00 94.69 78 LEU A CA 1
ATOM 625 C C . LEU A 1 78 ? 10.792 -8.792 -22.682 1.00 94.69 78 LEU A C 1
ATOM 627 O O . LEU A 1 78 ? 11.159 -8.068 -23.604 1.00 94.69 78 LEU A O 1
ATOM 631 N N . LEU A 1 79 ? 11.652 -9.397 -21.855 1.00 95.50 79 LEU A N 1
ATOM 632 C CA . LEU A 1 79 ? 13.108 -9.255 -21.961 1.00 95.50 79 LEU A CA 1
ATOM 633 C C . LEU A 1 79 ? 13.646 -9.797 -23.294 1.00 95.50 79 LEU A C 1
ATOM 635 O O . LEU A 1 79 ? 14.515 -9.173 -23.895 1.00 95.50 79 LEU A O 1
ATOM 639 N N . ALA A 1 80 ? 13.128 -10.933 -23.773 1.00 96.62 80 ALA A N 1
ATOM 640 C CA . ALA A 1 80 ? 13.541 -11.516 -25.049 1.00 96.62 80 ALA A CA 1
ATOM 641 C C . ALA A 1 80 ? 13.169 -10.620 -26.241 1.00 96.62 80 ALA A C 1
ATOM 643 O O . ALA A 1 80 ? 13.979 -10.442 -27.148 1.00 96.62 80 ALA A O 1
ATOM 644 N N . ILE A 1 81 ? 11.973 -10.024 -26.220 1.00 96.69 81 ILE A N 1
ATOM 645 C CA . ILE A 1 81 ? 11.530 -9.057 -27.234 1.00 96.69 81 ILE A CA 1
ATOM 646 C C . ILE A 1 81 ? 12.428 -7.820 -27.201 1.00 96.69 81 ILE A C 1
ATOM 648 O O . ILE A 1 81 ? 12.926 -7.403 -28.243 1.00 96.69 81 ILE A O 1
ATOM 652 N N . ALA A 1 82 ? 12.678 -7.261 -26.016 1.00 97.12 82 ALA A N 1
ATOM 653 C CA . ALA A 1 82 ? 13.533 -6.089 -25.884 1.00 97.12 82 ALA A CA 1
ATOM 654 C C . ALA A 1 82 ? 14.956 -6.354 -26.391 1.00 97.12 82 ALA A C 1
ATOM 656 O O . ALA A 1 82 ? 15.488 -5.547 -27.141 1.00 97.12 82 ALA A O 1
ATOM 657 N N . ALA A 1 83 ? 15.539 -7.512 -26.069 1.00 96.94 83 ALA A N 1
ATOM 658 C CA . ALA A 1 83 ? 16.858 -7.893 -26.567 1.00 96.94 83 ALA A CA 1
ATOM 659 C C . ALA A 1 83 ? 16.884 -8.096 -28.093 1.00 96.94 83 ALA A C 1
ATOM 661 O O . ALA A 1 83 ? 17.871 -7.758 -28.736 1.00 96.94 83 ALA A O 1
ATOM 662 N N . TRP A 1 84 ? 15.811 -8.640 -28.680 1.00 97.44 84 TRP A N 1
ATOM 663 C CA . TRP A 1 84 ? 15.720 -8.851 -30.129 1.00 97.44 84 TRP A CA 1
ATOM 664 C C . TRP A 1 84 ? 15.640 -7.537 -30.914 1.00 97.44 84 TRP A C 1
ATOM 666 O O . TRP A 1 84 ? 16.243 -7.416 -31.977 1.00 97.44 84 TRP A O 1
ATOM 676 N N . TYR A 1 85 ? 14.893 -6.563 -30.395 1.00 97.19 85 TYR A N 1
ATOM 677 C CA . TYR A 1 85 ? 14.701 -5.261 -31.036 1.00 97.19 85 TYR A CA 1
ATOM 678 C C . TYR A 1 85 ? 15.672 -4.176 -30.546 1.00 97.19 85 TYR A C 1
ATOM 680 O O . TYR A 1 85 ? 15.531 -3.027 -30.957 1.00 97.19 85 TYR A O 1
ATOM 688 N N . ASP A 1 86 ? 16.640 -4.537 -29.698 1.00 95.69 86 ASP A N 1
ATOM 689 C CA . ASP A 1 86 ? 17.597 -3.620 -29.063 1.00 95.69 86 ASP A CA 1
ATOM 690 C C . ASP A 1 86 ? 16.909 -2.451 -28.328 1.00 95.69 86 ASP A C 1
ATOM 692 O O . ASP A 1 86 ? 17.253 -1.279 -28.466 1.00 95.69 86 ASP A O 1
ATOM 696 N N . TYR A 1 87 ? 15.859 -2.772 -27.568 1.00 97.38 87 TYR A N 1
ATOM 697 C CA . TYR A 1 87 ? 15.115 -1.803 -26.771 1.00 97.38 87 TYR A CA 1
ATOM 698 C C . TYR A 1 87 ? 15.722 -1.619 -25.387 1.00 97.38 87 TYR A C 1
ATOM 700 O O . TYR A 1 87 ? 16.068 -2.574 -24.691 1.00 97.38 87 TYR A O 1
ATOM 708 N N . GLU A 1 88 ? 15.735 -0.367 -24.943 1.00 94.38 88 GLU A N 1
ATOM 709 C CA . GLU A 1 88 ? 16.076 -0.014 -23.575 1.00 94.38 88 GLU A CA 1
ATOM 710 C C . GLU A 1 88 ? 14.869 -0.220 -22.650 1.00 94.38 88 GLU A C 1
ATOM 712 O O . GLU A 1 88 ? 13.757 0.236 -22.929 1.00 94.38 88 GLU A O 1
ATOM 717 N N . ILE A 1 89 ? 15.086 -0.911 -21.529 1.00 93.19 89 ILE A N 1
ATOM 718 C CA . ILE A 1 89 ? 14.053 -1.148 -20.520 1.00 93.19 89 ILE A CA 1
ATOM 719 C C . ILE A 1 89 ? 14.318 -0.259 -19.316 1.00 93.19 89 ILE A C 1
ATOM 721 O O . ILE A 1 89 ? 15.369 -0.336 -18.683 1.00 93.19 89 ILE A O 1
ATOM 725 N N . TRP A 1 90 ? 13.300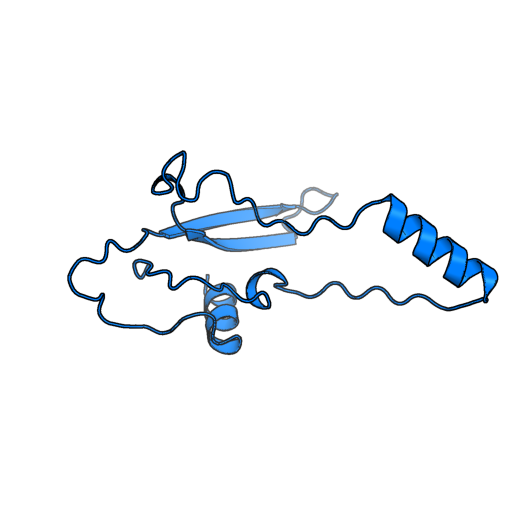 0.505 -18.941 1.00 91.06 90 TRP A N 1
ATOM 726 C CA . TRP A 1 90 ? 13.308 1.333 -17.747 1.00 91.06 90 TRP A CA 1
ATOM 727 C C . TRP A 1 90 ? 12.432 0.688 -16.673 1.00 91.06 90 TRP A C 1
ATOM 729 O O . TRP A 1 90 ? 11.259 0.397 -16.904 1.00 91.06 90 TRP A O 1
ATOM 739 N N . GLN A 1 91 ? 12.998 0.454 -15.488 1.00 87.44 91 GLN A N 1
ATOM 740 C CA . GLN A 1 91 ? 12.250 -0.042 -14.335 1.00 87.44 91 GLN A CA 1
ATOM 741 C C . GLN A 1 91 ? 11.847 1.127 -13.432 1.00 87.44 91 GLN A C 1
ATOM 743 O O . GLN A 1 91 ? 12.696 1.903 -12.996 1.00 87.44 91 GLN A O 1
ATOM 748 N N . MET A 1 92 ? 10.561 1.210 -13.094 1.00 84.19 92 MET A N 1
ATOM 749 C CA . MET A 1 92 ? 10.042 2.157 -12.110 1.00 84.19 92 MET A CA 1
ATOM 750 C C . MET A 1 92 ? 9.452 1.392 -10.925 1.00 84.19 92 MET A C 1
ATOM 752 O O . MET A 1 92 ? 8.486 0.650 -11.079 1.00 84.19 92 MET A O 1
ATOM 756 N N . ASP A 1 93 ? 10.030 1.579 -9.738 1.00 80.75 93 ASP A N 1
ATOM 757 C CA . ASP A 1 93 ? 9.432 1.125 -8.479 1.00 80.75 93 ASP A CA 1
ATOM 758 C C . ASP A 1 93 ? 8.561 2.249 -7.910 1.00 80.75 93 ASP A C 1
ATOM 760 O O . ASP A 1 93 ? 9.058 3.288 -7.458 1.00 80.75 93 ASP A O 1
ATOM 764 N N . VAL A 1 94 ? 7.243 2.068 -7.976 1.00 74.50 94 VAL A N 1
ATOM 765 C CA . VAL A 1 94 ? 6.283 3.057 -7.487 1.00 74.50 94 VAL A CA 1
ATOM 766 C C . VAL A 1 94 ? 6.187 2.944 -5.970 1.00 74.50 94 VAL A C 1
ATOM 768 O O . VAL A 1 94 ? 5.753 1.933 -5.408 1.00 74.50 94 VAL A O 1
ATOM 771 N N . LYS A 1 95 ? 6.555 4.023 -5.272 1.00 73.19 95 LYS A N 1
ATOM 772 C CA . LYS A 1 95 ? 6.317 4.119 -3.830 1.00 73.19 95 LYS A CA 1
ATOM 773 C C . LYS A 1 95 ? 4.818 3.997 -3.573 1.00 73.19 95 LYS A C 1
ATOM 775 O O . LYS A 1 95 ? 4.018 4.633 -4.247 1.00 73.19 95 LYS A O 1
ATOM 780 N N . THR A 1 96 ? 4.455 3.195 -2.573 1.00 66.94 96 THR A N 1
ATOM 781 C CA . THR A 1 96 ? 3.055 2.980 -2.169 1.00 66.94 96 THR A CA 1
ATOM 782 C C . THR A 1 96 ? 2.150 2.457 -3.295 1.00 66.94 96 THR A C 1
ATOM 784 O O . THR A 1 96 ? 1.025 2.915 -3.438 1.00 66.94 96 THR A O 1
ATOM 787 N N . ALA A 1 97 ? 2.610 1.468 -4.072 1.00 65.31 97 ALA A N 1
ATOM 788 C CA . ALA A 1 97 ? 1.806 0.833 -5.126 1.00 65.31 97 ALA A CA 1
ATOM 789 C C . ALA A 1 97 ? 0.416 0.362 -4.642 1.00 65.31 97 ALA A C 1
ATOM 791 O O . ALA A 1 97 ? -0.566 0.579 -5.335 1.00 65.31 97 ALA A O 1
ATOM 792 N N . PHE A 1 98 ? 0.312 -0.157 -3.411 1.00 64.94 98 PHE A N 1
ATOM 793 C CA . PHE A 1 98 ? -0.968 -0.548 -2.796 1.00 64.94 98 PHE A CA 1
ATOM 794 C C . PHE A 1 98 ? -1.987 0.593 -2.651 1.00 64.94 98 PHE A C 1
ATOM 796 O O . PHE A 1 98 ? -3.171 0.323 -2.541 1.00 64.94 98 PHE A O 1
ATOM 803 N N . LEU A 1 99 ? -1.540 1.852 -2.601 1.00 68.38 99 LEU A N 1
ATOM 804 C CA . LEU A 1 99 ? -2.435 3.012 -2.500 1.00 68.38 99 LEU A CA 1
ATOM 805 C C . LEU A 1 99 ? -2.930 3.500 -3.868 1.00 68.38 99 LEU A C 1
ATOM 807 O O . LEU A 1 99 ? -3.722 4.430 -3.915 1.00 68.38 99 LEU A O 1
ATOM 811 N N . ASN A 1 100 ? -2.417 2.934 -4.963 1.00 69.06 100 ASN A N 1
ATOM 812 C CA . ASN A 1 100 ? -2.803 3.298 -6.327 1.00 69.06 100 ASN A CA 1
ATOM 813 C C . ASN A 1 100 ? -3.747 2.268 -6.959 1.00 69.06 100 ASN A C 1
ATOM 815 O O . ASN A 1 100 ? -4.133 2.439 -8.112 1.00 69.06 100 ASN A O 1
ATOM 819 N N . ASP A 1 101 ? -4.071 1.194 -6.240 1.00 68.12 101 ASP A N 1
ATOM 820 C CA . ASP A 1 101 ? -5.004 0.181 -6.714 1.00 68.12 101 ASP A CA 1
ATOM 821 C C . ASP A 1 101 ? -6.435 0.563 -6.329 1.00 68.12 101 ASP A C 1
ATOM 823 O O . ASP A 1 101 ? -6.658 1.181 -5.282 1.00 68.12 101 ASP A O 1
ATOM 827 N N . PHE A 1 102 ? -7.396 0.224 -7.183 1.00 69.44 102 PHE A N 1
ATOM 828 C CA . PHE A 1 102 ? -8.802 0.518 -6.930 1.00 69.44 102 PHE A CA 1
ATOM 829 C C . PHE A 1 102 ? -9.439 -0.665 -6.206 1.00 69.44 102 PHE A C 1
ATOM 831 O O . PHE A 1 102 ? -9.334 -1.803 -6.653 1.00 69.44 102 PHE A O 1
ATOM 838 N N . VAL A 1 103 ? -10.116 -0.393 -5.094 1.00 72.00 103 VAL A N 1
ATOM 839 C CA . VAL A 1 103 ? -10.926 -1.396 -4.402 1.00 72.00 103 VAL A CA 1
ATOM 840 C C . VAL A 1 103 ? -12.363 -1.213 -4.877 1.00 72.00 103 VAL A C 1
ATOM 842 O O . VAL A 1 103 ? -12.930 -0.138 -4.703 1.00 72.00 103 VAL A O 1
ATOM 845 N N . GLU A 1 104 ? -12.936 -2.234 -5.517 1.00 72.88 104 GLU A N 1
ATOM 846 C CA . GLU A 1 104 ? -14.327 -2.190 -5.999 1.00 72.88 104 GLU A CA 1
ATOM 847 C C . GLU A 1 104 ? -15.345 -2.187 -4.846 1.00 72.88 104 GLU A C 1
ATOM 849 O O . GLU A 1 104 ? -16.465 -1.701 -4.995 1.00 72.88 104 GLU A O 1
ATOM 854 N N . GLU A 1 105 ? -14.944 -2.705 -3.686 1.00 77.19 105 GLU A N 1
ATOM 855 C CA . GLU A 1 105 ? -15.786 -2.863 -2.506 1.00 77.19 105 GLU A CA 1
ATOM 856 C C . GLU A 1 105 ? -15.737 -1.648 -1.573 1.00 77.19 105 GLU A C 1
ATOM 858 O O . GLU A 1 105 ? -14.686 -1.054 -1.319 1.00 77.19 105 GLU A O 1
ATOM 863 N N . GLU A 1 106 ? -16.886 -1.312 -0.982 1.00 81.19 106 GLU A N 1
ATOM 864 C CA . GLU A 1 106 ? -16.971 -0.278 0.046 1.00 81.19 106 GLU A CA 1
ATOM 865 C C . GLU A 1 106 ? -16.611 -0.864 1.420 1.00 81.19 106 GLU A C 1
ATOM 867 O O . GLU A 1 106 ? -17.365 -1.638 2.015 1.00 81.19 106 GLU A O 1
ATOM 872 N N . ILE A 1 107 ? -15.440 -0.486 1.937 1.00 82.94 107 ILE A N 1
ATOM 873 C CA . ILE A 1 107 ? -14.910 -0.993 3.206 1.00 82.94 107 ILE A CA 1
ATOM 874 C C . ILE A 1 107 ? -14.953 0.107 4.268 1.00 82.94 107 ILE A C 1
ATOM 876 O O . ILE A 1 107 ? -14.351 1.169 4.115 1.00 82.94 107 ILE A O 1
ATOM 880 N N . PHE A 1 108 ? -15.591 -0.186 5.401 1.00 86.56 108 PHE A N 1
ATOM 881 C CA . PHE A 1 108 ? -15.592 0.688 6.574 1.00 86.56 108 PHE A CA 1
ATOM 882 C C . PHE A 1 108 ? -14.555 0.211 7.587 1.00 86.56 108 PHE A C 1
ATOM 884 O O . PHE A 1 108 ? -14.523 -0.967 7.949 1.00 86.56 108 PHE A O 1
ATOM 891 N N . MET A 1 109 ? -13.718 1.125 8.074 1.00 87.69 109 MET A N 1
ATOM 892 C CA . MET A 1 109 ? -12.660 0.837 9.043 1.00 87.69 109 MET A CA 1
ATOM 893 C C . MET A 1 109 ? -12.778 1.775 10.245 1.00 87.69 109 MET A C 1
ATOM 895 O O . MET A 1 109 ? -13.091 2.952 10.076 1.00 87.69 109 MET A O 1
ATOM 899 N N . ASP A 1 110 ? -12.504 1.272 11.450 1.00 87.50 110 ASP A N 1
ATOM 900 C CA . ASP A 1 110 ? -12.417 2.122 12.640 1.00 87.50 110 ASP A CA 1
ATOM 901 C C . ASP A 1 110 ? -11.266 3.127 12.494 1.00 87.50 110 ASP A C 1
ATOM 903 O O . ASP A 1 110 ? -10.178 2.787 12.009 1.00 87.50 110 ASP A O 1
ATOM 907 N N . GLN A 1 111 ? -11.482 4.354 12.968 1.00 83.12 111 GLN A N 1
ATOM 908 C CA . GLN A 1 111 ? -10.416 5.344 13.095 1.00 83.12 111 GLN A CA 1
ATOM 909 C C . GLN A 1 111 ? -9.452 4.943 14.228 1.00 83.12 111 GLN A C 1
ATOM 911 O O . GLN A 1 111 ? -9.886 4.441 15.266 1.00 83.12 111 GLN A O 1
ATOM 916 N N . VAL A 1 112 ? -8.142 5.140 14.014 1.00 73.12 112 VAL A N 1
ATOM 917 C CA . VAL A 1 112 ? -7.089 4.847 15.012 1.00 73.12 112 VAL A CA 1
ATOM 918 C C . VAL A 1 112 ? -7.021 5.906 16.097 1.00 73.12 112 VAL A C 1
ATOM 920 O O . VAL A 1 112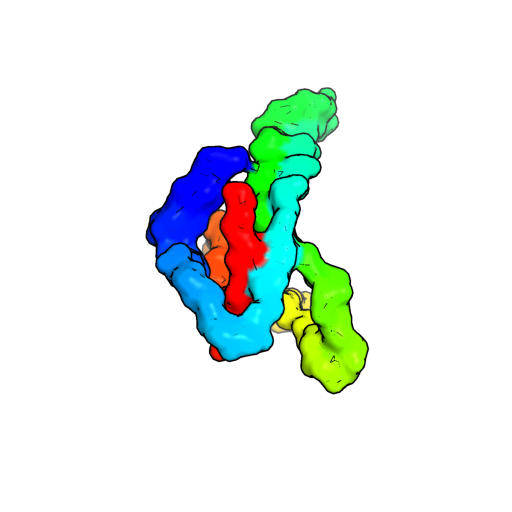 ? -7.036 7.099 15.721 1.00 73.12 112 VAL A O 1
#

Organism: NCBI:txid2727402

Secondary structure (DSSP, 8-state):
-HHHHHHHHHTT-----PPPTT--PBPEEEEEEEEEPTTS-EEEEEEEEEE-GGGPPTTTTSS--------HHHHHHHHHHHHHHT--------TTGGGSSPP-S---B---

Solvent-accessible surface area (backbone atoms only — not comparable to full-atom values): 7584 Å² total; per-residue (Å²): 92,68,71,50,53,51,52,39,59,76,59,62,70,73,80,95,70,84,80,60,93,88,66,77,58,39,48,60,46,80,48,77,44,79,38,61,44,99,88,66,49,80,72,42,82,46,49,43,83,41,73,50,67,85,75,56,42,84,93,76,59,58,80,72,75,90,67,95,70,81,55,70,68,59,55,52,51,54,52,51,50,29,63,75,71,71,51,88,83,84,87,81,86,65,81,66,54,80,70,73,59,84,72,93,68,92,79,57,60,50,84,132

Nearest PDB structures (foldseek):
  7un6-assembly1_B  TM=2.899E-01  e=5.711E+00  Homo sapiens

Radius of gyration: 19.34 Å; Cα contacts (8 Å, |Δi|>4): 86; chains: 1; bounding box: 53×32×46 Å

Mean predicted aligned error: 9.55 Å

InterPro domains:
  IPR013103 Reverse transcriptase, RNA-dependent DNA polymerase [PF07727] (11-111)

Sequence (112 aa):
MKFEMDSMGSNHVWTLVDPPIGTRPIGCKWVYKRKLETDGEIKTFKARLVAKGYTQRPGVEFEETYSPMAMDKSIRILLAIAAWYDYEIWQMDVKTAFLNDFVEEEIFMDQV

pLDDT: mean 81.25, std 11.35, range [52.59, 97.44]

Foldseek 3Di:
DVVQVVVCVVLVLDDDDDDPPPDDAFEKDKDWDFDADPVRHGPDIDIDIGTPCPPDDPPPCVPPDDDPDPDPVVVVVVVVVCVVVVHDDDDDDDPPPVSVDDDPDDHGHDDD